Protein AF-A0A6N2DSC4-F1 (afdb_monomer_lite)

Secondary structure (DSSP, 8-state):
-----SHHHHHHHHHHHHHHHHHHHHHHHHHHHHHHHHHHHHHHHHHHHHHHHHHHHHHHHHHHHHHHHHHHTT--SSHHHHHHHHHHHHHHHHHHHHHHHHHHHHHHHHHHHHHHHHHHHHHHHHHHHHHHHHHHHHHHHTT------

pLDDT: mean 80.23, std 15.98, range [37.88, 95.62]

Foldseek 3Di:
DDDDDDPVVVVVVVVVVVLVVLVVVLVVVLVVLQVVLVVVLVVLVVVLVVVLVVLVVVLVVVLVVLVVVCVVVVHDCDDPVVVVNVVSVVVSVVVNVVSVVVSVVVSVVSNVVSVVVSVVSVVVSVVVVVVVVVVVVVVVVVPPPPPDD

Structure (mmCIF, N/CA/C/O backbone):
data_AF-A0A6N2DSC4-F1
#
_entry.id   AF-A0A6N2DSC4-F1
#
loop_
_atom_site.group_PDB
_atom_site.id
_atom_site.type_symbol
_atom_site.label_atom_id
_atom_site.label_alt_id
_atom_site.label_comp_id
_atom_site.label_asym_id
_atom_site.label_entity_id
_atom_site.label_seq_id
_atom_site.pdbx_PDB_ins_code
_atom_site.Cartn_x
_atom_site.Cartn_y
_atom_site.Cartn_z
_atom_site.occupancy
_atom_site.B_iso_or_equiv
_atom_site.auth_seq_id
_atom_site.auth_comp_id
_atom_site.auth_asym_id
_atom_site.auth_atom_id
_atom_site.pdbx_PDB_model_num
ATOM 1 N N . MET A 1 1 ? 38.618 -7.222 -62.827 1.00 42.44 1 MET A N 1
ATOM 2 C CA . MET A 1 1 ? 38.477 -8.016 -61.586 1.00 42.44 1 MET A CA 1
ATOM 3 C C . MET A 1 1 ? 39.231 -7.293 -60.473 1.00 42.44 1 MET A C 1
ATOM 5 O O . MET A 1 1 ? 40.425 -7.499 -60.330 1.00 42.44 1 MET A O 1
ATOM 9 N N . GLY A 1 2 ? 38.580 -6.368 -59.763 1.00 37.88 2 GLY A N 1
ATOM 10 C CA . GLY A 1 2 ? 39.187 -5.572 -58.688 1.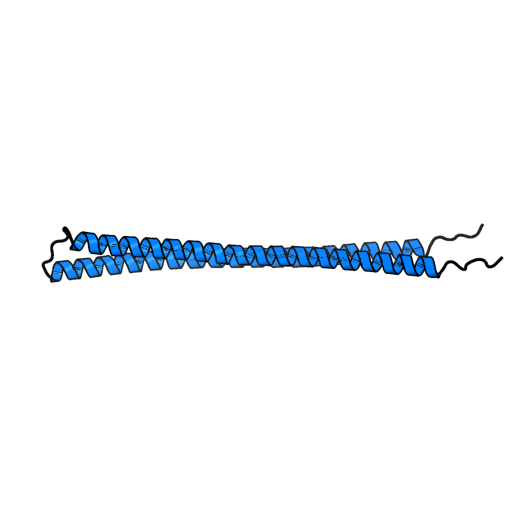00 37.88 2 GLY A CA 1
ATOM 11 C C . GLY A 1 2 ? 38.219 -5.505 -57.512 1.00 37.88 2 GLY A C 1
ATOM 12 O O . GLY A 1 2 ? 37.042 -5.216 -57.712 1.00 37.88 2 GLY A O 1
ATOM 13 N N . GLY A 1 3 ? 38.695 -5.885 -56.326 1.00 44.81 3 GLY A N 1
ATOM 14 C CA . GLY A 1 3 ? 37.885 -6.225 -55.160 1.00 44.81 3 GLY A CA 1
ATOM 15 C C . GLY A 1 3 ? 37.083 -5.052 -54.600 1.00 44.81 3 GLY A C 1
ATOM 16 O O . GLY A 1 3 ? 37.637 -4.036 -54.195 1.00 44.81 3 GLY A O 1
ATOM 17 N N . PHE A 1 4 ? 35.768 -5.237 -54.523 1.00 47.00 4 PHE A N 1
ATOM 18 C CA . PHE A 1 4 ? 34.803 -4.243 -54.054 1.00 47.00 4 PHE A CA 1
ATOM 19 C C . PHE A 1 4 ? 34.200 -4.602 -52.692 1.00 47.00 4 PHE A C 1
ATOM 21 O O . PHE A 1 4 ? 33.026 -4.359 -52.461 1.00 47.00 4 PHE A O 1
ATOM 28 N N . LEU A 1 5 ? 34.953 -5.198 -51.763 1.00 51.12 5 LEU A N 1
ATOM 29 C CA . LEU A 1 5 ? 34.417 -5.504 -50.429 1.00 51.12 5 LEU A CA 1
ATOM 30 C C . LEU A 1 5 ? 35.487 -5.360 -49.333 1.00 51.12 5 LEU A C 1
ATOM 32 O O . LEU A 1 5 ? 36.127 -6.341 -48.968 1.00 51.12 5 LEU A O 1
ATOM 36 N N . PRO A 1 6 ? 35.677 -4.145 -48.776 1.00 49.94 6 PRO A N 1
ATOM 37 C CA . PRO A 1 6 ? 35.948 -4.091 -47.332 1.00 49.94 6 PRO A CA 1
ATOM 38 C C . PRO A 1 6 ? 35.150 -3.026 -46.560 1.00 49.94 6 PRO A C 1
ATOM 40 O O . PRO A 1 6 ? 34.887 -3.199 -45.372 1.00 49.94 6 PRO A O 1
ATOM 43 N N . VAL A 1 7 ? 34.705 -1.935 -47.192 1.00 48.69 7 VAL A N 1
ATOM 44 C CA . VAL A 1 7 ? 34.204 -0.764 -46.440 1.00 48.69 7 VAL A CA 1
ATOM 45 C C . VAL A 1 7 ? 32.766 -0.953 -45.931 1.00 48.69 7 VAL A C 1
ATOM 47 O O . VAL A 1 7 ? 32.446 -0.537 -44.818 1.00 48.69 7 VAL A O 1
ATOM 50 N N . ALA A 1 8 ? 31.904 -1.641 -46.688 1.00 48.69 8 ALA A N 1
ATOM 51 C CA . ALA A 1 8 ? 30.529 -1.921 -46.258 1.00 48.69 8 ALA A CA 1
ATOM 52 C C . ALA A 1 8 ? 30.465 -2.946 -45.105 1.00 48.69 8 ALA A C 1
ATOM 54 O O . ALA A 1 8 ? 29.673 -2.785 -44.175 1.00 48.69 8 ALA A O 1
ATOM 55 N N . ALA A 1 9 ? 31.336 -3.962 -45.124 1.00 48.72 9 ALA A N 1
ATOM 56 C CA . ALA A 1 9 ? 31.409 -4.986 -44.078 1.00 48.72 9 ALA A CA 1
ATOM 57 C C . ALA A 1 9 ? 31.982 -4.432 -42.759 1.00 48.72 9 ALA A C 1
ATOM 59 O O . ALA A 1 9 ? 31.470 -4.749 -41.684 1.00 48.72 9 ALA A O 1
ATOM 60 N N . LEU A 1 10 ? 32.983 -3.544 -42.834 1.00 50.03 10 LEU A N 1
ATOM 61 C CA . LEU A 1 10 ? 33.548 -2.864 -41.662 1.00 50.03 10 LEU A CA 1
ATOM 62 C C . LEU A 1 10 ? 32.527 -1.941 -40.971 1.00 50.03 10 LEU A C 1
ATOM 64 O O . LEU A 1 10 ? 32.420 -1.956 -39.744 1.00 50.03 10 LEU A O 1
ATOM 68 N N . GLY A 1 11 ? 31.716 -1.204 -41.740 1.00 51.44 11 GLY A N 1
ATOM 69 C CA . GLY A 1 11 ? 30.652 -0.352 -41.191 1.00 51.44 11 GLY A CA 1
ATOM 70 C C . GLY A 1 11 ? 29.517 -1.137 -40.519 1.00 51.44 11 GLY A C 1
ATOM 71 O O . GLY A 1 11 ? 29.040 -0.752 -39.449 1.00 51.44 11 GLY A O 1
ATOM 72 N N . ALA A 1 12 ? 29.114 -2.276 -41.095 1.00 53.69 12 ALA A N 1
ATOM 73 C CA . ALA A 1 12 ? 28.096 -3.151 -40.508 1.00 53.69 12 ALA A CA 1
ATOM 74 C C . ALA A 1 12 ? 28.575 -3.828 -39.207 1.00 53.69 12 ALA A C 1
ATOM 76 O O . ALA A 1 12 ? 27.807 -3.944 -38.249 1.00 53.69 12 ALA A O 1
ATOM 77 N N . ALA A 1 13 ? 29.852 -4.221 -39.136 1.00 57.81 13 ALA A N 1
ATOM 78 C CA . ALA A 1 13 ? 30.446 -4.814 -37.939 1.00 57.81 13 ALA A CA 1
ATOM 79 C C . ALA A 1 13 ? 30.551 -3.811 -36.772 1.00 57.81 13 ALA A C 1
ATOM 81 O O . ALA A 1 13 ? 30.179 -4.144 -35.643 1.00 57.81 13 ALA A O 1
ATOM 82 N N . GLN A 1 14 ? 30.979 -2.568 -37.034 1.00 58.25 14 GLN A N 1
ATOM 83 C CA . GLN A 1 14 ? 31.034 -1.511 -36.013 1.00 58.25 14 GLN A CA 1
ATOM 84 C C . GLN A 1 14 ? 29.646 -1.148 -35.468 1.00 58.25 14 GLN A C 1
ATOM 86 O O . GLN A 1 14 ? 29.482 -0.984 -34.257 1.00 58.25 14 GLN A O 1
ATOM 91 N N . LEU A 1 15 ? 28.622 -1.101 -36.325 1.00 61.03 15 LEU A N 1
ATOM 92 C CA . LEU A 1 15 ? 27.242 -0.903 -35.877 1.00 61.03 15 LEU A CA 1
ATOM 93 C C . LEU A 1 15 ? 26.724 -2.087 -35.058 1.00 61.03 15 LEU A C 1
ATOM 95 O O . LEU A 1 15 ? 26.117 -1.879 -34.010 1.00 61.03 15 LEU A O 1
ATOM 99 N N . GLY A 1 16 ? 26.996 -3.328 -35.470 1.00 60.16 16 GLY A N 1
ATOM 100 C CA . GLY A 1 16 ? 26.598 -4.520 -34.715 1.00 60.16 16 GLY A CA 1
ATOM 101 C C . GLY A 1 16 ? 27.164 -4.553 -33.288 1.00 60.16 16 GLY A C 1
ATOM 102 O O . GLY A 1 16 ? 26.458 -4.936 -32.348 1.00 60.16 16 GLY A O 1
ATOM 103 N N . LEU A 1 17 ? 28.409 -4.099 -33.107 1.00 68.38 17 LEU A N 1
ATOM 104 C CA . LEU A 1 17 ? 29.052 -3.985 -31.794 1.00 68.38 17 LEU A CA 1
ATOM 105 C C . LEU A 1 17 ? 28.443 -2.861 -30.941 1.00 68.38 17 LEU A C 1
ATOM 107 O O . LEU A 1 17 ? 28.036 -3.123 -29.807 1.00 68.38 17 LEU A O 1
ATOM 111 N N . GLN A 1 18 ? 28.260 -1.659 -31.498 1.00 68.12 18 GLN A N 1
ATOM 112 C CA . GLN A 1 18 ? 27.635 -0.535 -30.781 1.00 68.12 18 GLN A CA 1
ATOM 113 C C . GLN A 1 18 ? 26.190 -0.834 -30.360 1.00 68.12 18 GLN A C 1
ATOM 115 O O . GLN A 1 18 ? 25.737 -0.438 -29.284 1.00 68.12 18 GLN A O 1
ATOM 120 N N . VAL A 1 19 ? 25.449 -1.573 -31.184 1.00 69.81 19 VAL A N 1
ATOM 121 C CA . VAL A 1 19 ? 24.078 -1.998 -30.879 1.00 69.81 19 VAL A CA 1
ATOM 122 C C . VAL A 1 19 ? 24.052 -3.011 -29.742 1.00 69.81 19 VAL A C 1
ATOM 124 O O . VAL A 1 19 ? 23.188 -2.931 -28.864 1.00 69.81 19 VAL A O 1
ATOM 127 N N . ARG A 1 20 ? 25.000 -3.955 -29.719 1.00 71.19 20 ARG A N 1
ATOM 128 C CA . ARG A 1 20 ? 25.130 -4.921 -28.622 1.00 71.19 20 ARG A CA 1
ATOM 129 C C . ARG A 1 20 ? 25.473 -4.234 -27.302 1.00 71.19 20 ARG A C 1
ATOM 131 O O . ARG A 1 20 ? 24.853 -4.568 -26.291 1.00 71.19 20 ARG A O 1
ATOM 138 N N . GLU A 1 21 ? 26.383 -3.264 -27.304 1.00 75.50 21 GLU A N 1
ATOM 139 C CA . GLU A 1 21 ? 26.715 -2.472 -26.112 1.00 75.50 21 GLU A CA 1
ATOM 140 C C . GLU A 1 21 ? 25.532 -1.637 -25.624 1.00 75.50 21 GLU A C 1
ATOM 142 O O . GLU A 1 21 ? 25.152 -1.745 -24.457 1.00 75.50 21 GLU A O 1
ATOM 147 N N . ARG A 1 22 ? 24.862 -0.892 -26.513 1.00 71.50 22 ARG A N 1
ATOM 148 C CA . ARG A 1 22 ? 23.667 -0.110 -26.149 1.00 71.50 22 ARG A CA 1
ATOM 149 C C . ARG A 1 22 ? 22.549 -0.985 -25.593 1.00 71.50 22 ARG A C 1
ATOM 151 O O . ARG A 1 22 ? 21.927 -0.626 -24.597 1.00 71.50 22 ARG A O 1
ATOM 158 N N . LYS A 1 23 ? 22.322 -2.166 -26.177 1.00 73.44 23 LYS A N 1
ATOM 159 C CA . LYS A 1 23 ? 21.325 -3.125 -25.681 1.00 73.44 23 LYS A CA 1
ATOM 160 C C . LYS A 1 23 ? 21.699 -3.682 -24.304 1.00 73.44 23 LYS A C 1
ATOM 162 O O . LYS A 1 23 ? 20.812 -3.877 -23.475 1.00 73.44 23 LYS A O 1
ATOM 167 N N . ARG A 1 24 ? 22.988 -3.927 -24.037 1.00 77.69 24 ARG A N 1
ATOM 168 C CA . ARG A 1 24 ? 23.472 -4.342 -22.708 1.00 77.69 24 ARG A CA 1
ATOM 169 C C . ARG A 1 24 ? 23.288 -3.236 -21.672 1.00 77.69 24 ARG A C 1
ATOM 171 O O . ARG A 1 24 ? 22.748 -3.522 -20.609 1.00 77.69 24 ARG A O 1
ATOM 178 N N . LEU A 1 25 ? 23.643 -1.995 -22.002 1.00 76.19 25 LEU A N 1
ATOM 179 C CA . LEU A 1 25 ? 23.459 -0.836 -21.124 1.00 76.19 25 LEU A CA 1
ATOM 180 C C . LEU A 1 25 ? 21.976 -0.580 -20.818 1.00 76.19 25 LEU A C 1
ATOM 182 O O . LEU A 1 25 ? 21.615 -0.431 -19.654 1.00 76.19 25 LEU A O 1
ATOM 186 N N . ALA A 1 26 ? 21.102 -0.626 -21.829 1.00 74.94 26 ALA A N 1
ATOM 187 C CA . ALA A 1 26 ? 19.655 -0.473 -21.651 1.00 74.94 26 ALA A CA 1
ATOM 188 C C . ALA A 1 26 ? 19.031 -1.612 -20.821 1.00 74.94 26 ALA A C 1
ATOM 190 O O . ALA A 1 26 ? 18.108 -1.391 -20.038 1.00 74.94 26 ALA A O 1
ATOM 191 N N . LYS A 1 27 ? 19.538 -2.844 -20.965 1.00 78.44 27 LYS A N 1
ATOM 192 C CA . LYS A 1 27 ? 19.097 -3.985 -20.151 1.00 78.44 27 LYS A CA 1
ATOM 193 C C . LYS A 1 27 ? 19.572 -3.859 -18.701 1.00 78.44 27 LYS A C 1
ATOM 195 O O . LYS A 1 27 ? 18.795 -4.149 -17.797 1.00 78.44 27 LYS A O 1
ATOM 200 N N . ALA A 1 28 ? 20.813 -3.426 -18.480 1.00 80.56 28 ALA A N 1
ATOM 201 C CA . ALA A 1 28 ? 21.370 -3.219 -17.146 1.00 80.56 28 ALA A CA 1
ATOM 202 C C . ALA A 1 28 ? 20.654 -2.080 -16.401 1.00 80.56 28 ALA A C 1
ATOM 204 O O . ALA A 1 28 ? 20.276 -2.252 -15.244 1.00 80.56 28 ALA A O 1
ATOM 205 N N . SER A 1 29 ? 20.385 -0.956 -17.076 1.00 78.62 29 SER A N 1
ATOM 206 C CA . SER A 1 29 ? 19.628 0.154 -16.488 1.00 78.62 29 SER A CA 1
ATOM 207 C C . SER A 1 29 ? 18.178 -0.234 -16.189 1.00 78.62 29 SER A C 1
ATOM 209 O O . SER A 1 29 ? 17.672 0.090 -15.117 1.00 78.62 29 SER A O 1
ATOM 211 N N . GLY A 1 30 ? 17.527 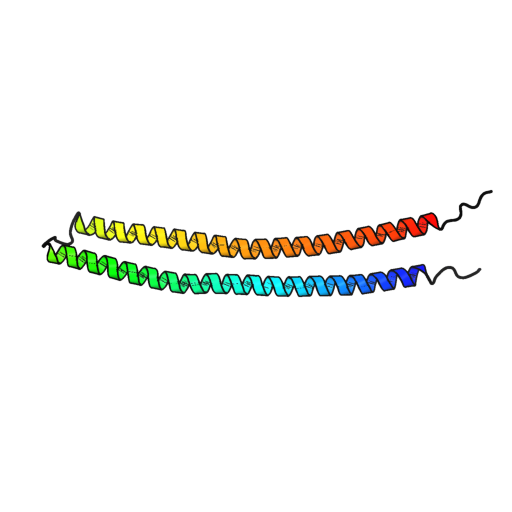-0.994 -17.078 1.00 80.38 30 GLY A N 1
ATOM 212 C CA . GLY A 1 30 ? 16.192 -1.548 -16.838 1.00 80.38 30 GLY A CA 1
ATOM 213 C C . GLY A 1 30 ? 16.151 -2.478 -15.623 1.00 80.38 30 GLY A C 1
ATOM 214 O O . GLY A 1 30 ? 15.313 -2.300 -14.748 1.00 80.38 30 GLY A O 1
ATOM 215 N N . ALA A 1 31 ? 17.106 -3.407 -15.516 1.00 83.81 31 ALA A N 1
ATOM 216 C CA . ALA A 1 31 ? 17.188 -4.329 -14.384 1.00 83.81 31 ALA A CA 1
ATOM 217 C C . ALA A 1 31 ? 17.418 -3.607 -13.043 1.00 83.81 31 ALA A C 1
ATOM 219 O O . ALA A 1 31 ? 16.807 -3.971 -12.040 1.00 83.81 31 ALA A O 1
ATOM 220 N N . ALA A 1 32 ? 18.254 -2.562 -13.023 1.00 86.38 32 ALA A N 1
ATOM 221 C CA . ALA A 1 32 ? 18.464 -1.745 -11.829 1.00 86.38 32 ALA A CA 1
ATOM 222 C C . ALA A 1 32 ? 17.182 -1.007 -11.402 1.00 86.38 32 ALA A C 1
ATOM 224 O O . ALA A 1 32 ? 16.846 -0.988 -10.219 1.00 86.38 32 ALA A O 1
ATOM 225 N N . ARG A 1 33 ? 16.427 -0.449 -12.359 1.00 84.56 33 ARG A N 1
ATOM 226 C CA . ARG A 1 33 ? 15.136 0.209 -12.093 1.00 84.56 33 ARG A CA 1
ATOM 227 C C . ARG A 1 33 ? 14.073 -0.770 -11.602 1.00 84.56 33 ARG A C 1
ATOM 229 O O . ARG A 1 33 ? 13.343 -0.452 -10.672 1.00 84.56 33 ARG A O 1
ATOM 236 N N . ASP A 1 34 ? 14.028 -1.974 -12.161 1.00 86.50 34 ASP A N 1
ATOM 237 C CA . ASP A 1 34 ? 13.119 -3.024 -11.696 1.00 86.50 34 ASP A CA 1
ATOM 238 C C . ASP A 1 34 ? 13.436 -3.466 -10.265 1.00 86.50 34 ASP A C 1
ATOM 240 O O . ASP A 1 34 ? 12.529 -3.720 -9.472 1.00 86.50 34 ASP A O 1
ATOM 244 N N . ALA A 1 35 ? 14.723 -3.561 -9.924 1.00 88.50 35 ALA A N 1
ATOM 245 C CA . ALA A 1 35 ? 15.156 -3.868 -8.567 1.00 88.50 35 ALA A CA 1
ATOM 246 C C . ALA A 1 35 ? 14.750 -2.752 -7.589 1.00 88.50 35 ALA A C 1
ATOM 248 O O . ALA A 1 35 ? 14.235 -3.054 -6.513 1.00 88.50 35 ALA A O 1
ATOM 249 N N . GLN A 1 36 ? 14.900 -1.483 -7.986 1.00 91.94 36 GLN A N 1
ATOM 250 C CA . GLN A 1 36 ? 14.430 -0.329 -7.209 1.00 91.94 36 GLN A CA 1
ATOM 251 C C . GLN A 1 36 ? 12.913 -0.364 -6.998 1.00 91.94 36 GLN A C 1
ATOM 253 O O . GLN A 1 36 ? 12.464 -0.276 -5.860 1.00 91.94 36 GLN A O 1
ATOM 258 N N . ALA A 1 37 ? 12.132 -0.586 -8.058 1.00 90.62 37 ALA A N 1
ATOM 259 C CA . ALA A 1 37 ? 10.676 -0.681 -7.974 1.00 90.62 37 ALA A CA 1
ATOM 260 C C . ALA A 1 37 ? 10.228 -1.807 -7.028 1.00 90.62 37 ALA A C 1
ATOM 262 O O . ALA A 1 37 ? 9.338 -1.629 -6.201 1.00 90.62 37 ALA A O 1
ATOM 263 N N . ARG A 1 38 ? 10.882 -2.974 -7.089 1.00 92.12 38 ARG A N 1
ATOM 264 C CA . ARG A 1 38 ? 10.606 -4.088 -6.166 1.00 92.12 38 ARG A CA 1
ATOM 265 C C . ARG A 1 38 ? 10.949 -3.744 -4.722 1.00 92.12 38 ARG A C 1
ATOM 267 O O . ARG A 1 38 ? 10.195 -4.114 -3.827 1.00 92.12 38 ARG A O 1
ATOM 274 N N . HIS A 1 39 ? 12.070 -3.063 -4.502 1.00 94.62 39 HIS A N 1
ATOM 275 C CA . HIS A 1 39 ? 12.470 -2.607 -3.176 1.00 94.62 39 HIS A CA 1
ATOM 276 C C . HIS A 1 39 ? 11.461 -1.600 -2.612 1.00 94.62 39 HIS A C 1
ATOM 278 O O . HIS A 1 39 ? 11.017 -1.737 -1.478 1.00 94.62 39 HIS A O 1
ATOM 284 N N . GLU A 1 40 ? 11.025 -0.638 -3.420 1.00 93.44 40 GLU A N 1
ATOM 285 C CA . GLU A 1 40 ? 10.004 0.337 -3.038 1.00 93.44 40 GLU A CA 1
ATOM 286 C C . GLU A 1 40 ? 8.666 -0.337 -2.703 1.00 93.44 40 GLU A C 1
ATOM 288 O O . GLU A 1 40 ? 8.083 -0.071 -1.654 1.00 93.44 40 GLU A O 1
ATOM 293 N N . VAL A 1 41 ? 8.219 -1.299 -3.515 1.00 94.88 41 VAL A N 1
ATOM 294 C CA . VAL A 1 41 ? 7.027 -2.108 -3.211 1.00 94.88 41 VAL A CA 1
ATOM 295 C C . VAL A 1 41 ? 7.193 -2.899 -1.911 1.00 94.88 41 VAL A C 1
ATOM 297 O O . VAL A 1 41 ? 6.237 -3.023 -1.143 1.00 94.88 41 VAL A O 1
ATOM 300 N N . ALA A 1 42 ? 8.383 -3.440 -1.640 1.00 93.69 42 ALA A N 1
ATOM 301 C CA . ALA A 1 42 ? 8.658 -4.142 -0.390 1.00 93.69 42 ALA A CA 1
ATOM 302 C C . ALA A 1 42 ? 8.547 -3.198 0.818 1.00 93.69 42 ALA A C 1
ATOM 304 O O . ALA A 1 42 ? 7.866 -3.547 1.783 1.00 93.69 42 ALA A O 1
ATOM 305 N N . LEU A 1 43 ? 9.105 -1.988 0.724 1.00 94.56 43 LEU A N 1
ATOM 306 C CA . LEU A 1 43 ? 8.980 -0.951 1.753 1.00 94.56 43 LEU A CA 1
ATOM 307 C C . LEU A 1 43 ? 7.522 -0.531 1.975 1.00 94.56 43 LEU A C 1
ATOM 309 O O . LEU A 1 43 ? 7.074 -0.437 3.117 1.00 94.56 43 LEU A O 1
ATOM 313 N N . ILE A 1 44 ? 6.746 -0.327 0.905 1.00 91.50 44 ILE A N 1
ATOM 314 C CA . ILE A 1 44 ? 5.309 -0.023 1.010 1.00 91.50 44 ILE A CA 1
ATOM 315 C C . ILE A 1 44 ? 4.591 -1.141 1.777 1.00 91.50 44 ILE A C 1
ATOM 317 O O . ILE A 1 44 ? 3.826 -0.882 2.701 1.00 91.50 44 ILE A O 1
ATOM 321 N N . ARG A 1 45 ? 4.867 -2.408 1.452 1.00 92.06 45 ARG A N 1
ATOM 322 C CA . ARG A 1 45 ? 4.243 -3.547 2.144 1.00 92.06 45 ARG A CA 1
ATOM 323 C C . ARG A 1 45 ? 4.663 -3.648 3.605 1.00 92.06 45 ARG A C 1
ATOM 325 O O . ARG A 1 45 ? 3.847 -4.010 4.448 1.00 92.06 45 ARG A O 1
ATOM 332 N N . GLU A 1 46 ? 5.924 -3.376 3.912 1.00 93.75 46 GLU A N 1
ATOM 333 C CA . GLU A 1 46 ? 6.433 -3.423 5.279 1.00 93.75 46 GLU A CA 1
ATOM 334 C C . GLU A 1 46 ? 5.839 -2.309 6.143 1.00 93.75 46 GLU A C 1
ATOM 336 O O . GLU A 1 46 ? 5.296 -2.583 7.214 1.00 93.75 46 GLU A O 1
ATOM 341 N N . THR A 1 47 ? 5.851 -1.074 5.642 1.00 92.81 47 THR A N 1
ATOM 342 C CA . THR A 1 47 ? 5.247 0.077 6.327 1.00 92.81 47 THR A CA 1
ATOM 343 C C . THR A 1 47 ? 3.755 -0.125 6.581 1.00 92.81 47 THR A C 1
ATOM 345 O O . THR A 1 47 ? 3.275 0.178 7.674 1.00 92.81 47 THR A O 1
ATOM 348 N N . GLU A 1 48 ? 3.018 -0.718 5.639 1.00 92.06 48 GLU A N 1
ATOM 349 C CA . GLU A 1 48 ? 1.600 -1.018 5.851 1.00 92.06 48 GLU A CA 1
ATOM 350 C C . GLU A 1 48 ? 1.356 -2.112 6.891 1.00 92.06 48 GLU A C 1
ATOM 352 O O . GLU A 1 48 ? 0.399 -2.011 7.654 1.00 92.06 48 GLU A O 1
ATOM 357 N N . ARG A 1 49 ? 2.236 -3.114 7.022 1.00 91.31 49 ARG A N 1
ATOM 358 C CA . ARG A 1 49 ? 2.123 -4.104 8.112 1.00 91.31 49 ARG A CA 1
ATOM 359 C C . ARG A 1 49 ? 2.281 -3.460 9.485 1.00 91.31 49 ARG A C 1
ATOM 361 O O . ARG A 1 49 ? 1.579 -3.846 10.419 1.00 91.31 49 ARG A O 1
ATOM 368 N N . VAL A 1 50 ? 3.205 -2.509 9.622 1.00 93.81 50 VAL A N 1
ATOM 369 C CA . VAL A 1 50 ? 3.399 -1.770 10.879 1.00 93.81 50 VAL A CA 1
ATOM 370 C C . VAL A 1 50 ? 2.161 -0.929 11.183 1.00 93.81 50 VAL A C 1
ATOM 372 O O . VAL A 1 50 ? 1.590 -1.051 12.265 1.00 93.81 50 VAL A O 1
ATOM 375 N N . ARG A 1 51 ? 1.676 -0.167 10.197 1.00 91.12 51 ARG A N 1
ATOM 376 C CA . ARG A 1 51 ? 0.456 0.642 10.330 1.00 91.12 51 ARG A CA 1
ATOM 377 C C . ARG A 1 51 ? -0.778 -0.194 10.657 1.00 91.12 51 ARG A C 1
ATOM 379 O O . ARG A 1 51 ? -1.581 0.227 11.481 1.00 91.12 51 ARG A O 1
ATOM 386 N N . ASP A 1 52 ? -0.920 -1.384 10.076 1.00 90.81 52 ASP A N 1
ATOM 387 C CA . ASP A 1 52 ? -2.013 -2.310 10.394 1.00 90.81 52 ASP A CA 1
ATOM 388 C C . ASP A 1 52 ? -1.997 -2.726 11.868 1.00 90.81 52 ASP A C 1
ATOM 390 O O . ASP A 1 52 ? -3.043 -2.721 12.520 1.00 90.81 52 ASP A O 1
ATOM 394 N N . ARG A 1 53 ? -0.818 -3.033 12.422 1.00 92.44 53 ARG A N 1
ATOM 395 C CA . ARG A 1 53 ? -0.681 -3.358 13.852 1.00 92.44 53 ARG A CA 1
ATOM 396 C C . ARG A 1 53 ? -1.040 -2.164 14.730 1.00 92.44 53 ARG A C 1
ATOM 398 O O . ARG A 1 53 ? -1.783 -2.320 15.696 1.00 92.44 53 ARG A O 1
ATOM 405 N N . GLU A 1 54 ? -0.558 -0.974 14.384 1.00 93.69 54 GLU A N 1
ATOM 406 C CA . GLU A 1 54 ? -0.890 0.250 15.117 1.00 93.69 54 GLU A CA 1
ATOM 407 C C . GLU A 1 54 ? -2.391 0.557 15.073 1.00 93.69 54 GLU A C 1
ATOM 409 O O . GLU A 1 54 ? -2.981 0.879 16.104 1.00 93.69 54 GLU A O 1
ATOM 414 N N . ARG A 1 55 ? -3.037 0.410 13.907 1.00 90.12 55 ARG A N 1
ATOM 415 C CA . ARG A 1 55 ? -4.491 0.570 13.744 1.00 90.12 55 ARG A CA 1
ATOM 416 C C . ARG A 1 55 ? -5.258 -0.388 14.653 1.00 90.12 55 ARG A C 1
ATOM 418 O O . ARG A 1 55 ? -6.153 0.043 15.378 1.00 90.12 55 ARG A O 1
ATOM 425 N N . GLN A 1 56 ? -4.872 -1.665 14.681 1.00 92.06 56 GLN A N 1
ATOM 426 C CA . GLN A 1 56 ? -5.494 -2.665 15.556 1.00 92.06 56 GLN A CA 1
ATOM 427 C C . GLN A 1 56 ? -5.349 -2.310 17.039 1.00 92.06 56 GLN A C 1
ATOM 429 O O . GLN A 1 56 ? -6.318 -2.403 17.793 1.00 92.06 56 GLN A O 1
ATOM 434 N N . GLN A 1 57 ? -4.164 -1.863 17.462 1.00 95.12 57 GLN A N 1
ATOM 435 C CA . GLN A 1 57 ? -3.931 -1.440 18.843 1.00 95.12 57 GLN A CA 1
ATOM 436 C C . GLN A 1 57 ? -4.768 -0.211 19.211 1.00 95.12 57 GLN A C 1
ATOM 438 O O . GLN A 1 57 ? -5.391 -0.190 20.274 1.00 95.12 57 GLN A O 1
ATOM 443 N N . ARG A 1 58 ? -4.840 0.794 18.330 1.00 93.12 58 ARG A N 1
ATOM 444 C CA . ARG A 1 58 ? -5.675 1.989 18.537 1.00 93.12 58 ARG A CA 1
ATOM 445 C C . ARG A 1 58 ? -7.156 1.628 18.635 1.00 93.12 58 ARG A C 1
ATOM 447 O O . ARG A 1 58 ? -7.829 2.124 19.535 1.00 93.12 58 ARG A O 1
ATOM 454 N N . LEU A 1 59 ? -7.643 0.722 17.785 1.00 94.19 59 LEU A N 1
ATOM 455 C CA . LEU A 1 59 ? -9.017 0.221 17.852 1.00 94.19 59 LEU A CA 1
ATOM 456 C C . LEU A 1 59 ? -9.292 -0.490 19.182 1.00 94.19 59 LEU A C 1
ATOM 458 O O .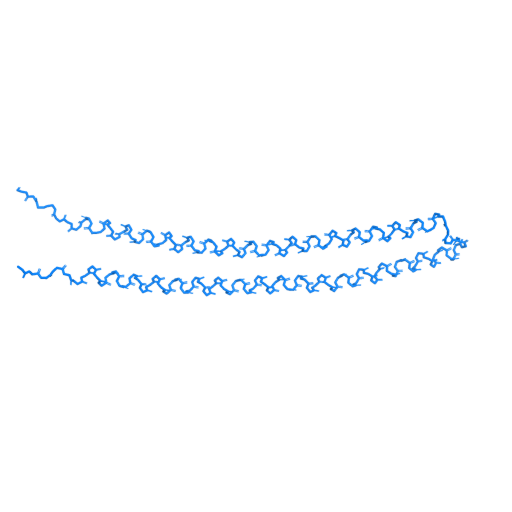 LEU A 1 59 ? -10.296 -0.212 19.835 1.00 94.19 59 LEU A O 1
ATOM 462 N N . ALA A 1 60 ? -8.392 -1.374 19.618 1.00 93.88 60 ALA A N 1
ATOM 463 C CA . ALA A 1 60 ? -8.533 -2.070 20.893 1.00 93.88 60 ALA A CA 1
ATOM 464 C C . ALA A 1 60 ? -8.611 -1.082 22.069 1.00 93.88 60 ALA A C 1
ATOM 466 O O . ALA A 1 60 ? -9.481 -1.212 22.933 1.00 93.88 60 ALA A O 1
ATOM 467 N N . GLN A 1 61 ? -7.760 -0.052 22.068 1.00 95.56 61 GLN A N 1
ATOM 468 C CA . GLN A 1 61 ? -7.788 1.008 23.076 1.00 95.56 61 GLN A CA 1
ATOM 469 C C . GLN A 1 61 ? -9.078 1.835 23.016 1.00 95.56 61 GLN A C 1
ATOM 471 O O . GLN A 1 61 ? -9.654 2.130 24.061 1.00 95.56 61 GLN A O 1
ATOM 476 N N . ALA A 1 62 ? -9.557 2.195 21.824 1.00 93.25 62 ALA A N 1
ATOM 477 C CA . ALA A 1 62 ? -10.803 2.939 21.652 1.00 93.25 62 ALA A CA 1
ATOM 478 C C . ALA A 1 62 ? -12.008 2.150 22.186 1.00 93.25 62 ALA A C 1
ATOM 480 O O . ALA A 1 62 ? -12.785 2.677 22.983 1.00 93.25 62 ALA A O 1
ATOM 481 N N . LEU A 1 63 ? -12.111 0.863 21.842 1.00 94.12 63 LEU A N 1
ATOM 482 C CA . LEU A 1 63 ? -13.166 -0.017 22.347 1.00 94.12 63 LEU A CA 1
ATOM 483 C C . LEU A 1 63 ? -13.082 -0.191 23.868 1.00 94.12 63 LEU A C 1
ATOM 485 O O . LEU A 1 63 ? -14.109 -0.146 24.544 1.00 94.12 63 LEU A O 1
ATOM 489 N N . ALA A 1 64 ? -11.878 -0.354 24.422 1.00 93.56 64 ALA A N 1
ATOM 490 C CA . ALA A 1 64 ? -11.681 -0.447 25.867 1.00 93.56 64 ALA A CA 1
ATOM 491 C C . ALA A 1 64 ? -12.116 0.841 26.586 1.00 93.56 64 ALA A C 1
ATOM 493 O O . ALA A 1 64 ? -12.852 0.777 27.570 1.00 93.56 64 ALA A O 1
ATOM 494 N N . ARG A 1 65 ? -11.741 2.014 26.058 1.00 94.56 65 ARG A N 1
ATOM 495 C CA . ARG A 1 65 ? -12.173 3.320 26.586 1.00 94.56 65 ARG A CA 1
ATOM 496 C C . ARG A 1 65 ? -13.687 3.482 26.520 1.00 94.56 65 ARG A C 1
ATOM 498 O O . ARG A 1 65 ? -14.286 3.958 27.478 1.00 94.56 65 ARG A O 1
ATOM 505 N N . GLN A 1 66 ? -14.315 3.074 25.421 1.00 92.81 66 GLN A N 1
ATOM 506 C CA . GLN A 1 66 ? -15.763 3.179 25.263 1.00 92.81 66 GLN A CA 1
ATOM 507 C C . GLN A 1 66 ? -16.508 2.256 26.233 1.00 92.81 66 GLN A C 1
ATOM 509 O O . GLN A 1 66 ? -17.465 2.683 26.872 1.00 92.81 66 GLN A O 1
ATOM 514 N N . ARG A 1 67 ? -16.019 1.025 26.424 1.00 92.38 67 ARG A N 1
ATOM 515 C CA . ARG A 1 67 ? -16.539 0.105 27.448 1.00 92.38 67 ARG A CA 1
ATOM 516 C C . ARG A 1 67 ? -16.391 0.672 28.858 1.00 92.38 67 ARG A C 1
ATOM 518 O O . ARG A 1 67 ? -17.346 0.608 29.622 1.00 92.38 67 ARG A O 1
ATOM 525 N N . ALA A 1 68 ? -15.242 1.264 29.186 1.00 92.62 68 ALA A N 1
ATOM 526 C CA . ALA A 1 68 ? -15.025 1.908 30.482 1.00 92.62 68 ALA A CA 1
ATOM 527 C C . ALA A 1 68 ? -15.984 3.089 30.707 1.00 92.62 68 ALA A C 1
ATOM 529 O O . ALA A 1 68 ? -16.519 3.243 31.800 1.00 92.62 68 ALA A O 1
ATOM 530 N N . ARG A 1 69 ? -16.258 3.886 29.665 1.00 92.19 69 ARG A N 1
ATOM 531 C CA . ARG A 1 69 ? -17.251 4.971 29.719 1.00 92.19 69 ARG A CA 1
ATOM 532 C C . ARG A 1 69 ? -18.667 4.451 29.942 1.00 92.19 69 ARG A C 1
ATOM 534 O O . ARG A 1 69 ? -19.372 5.009 30.773 1.00 92.19 69 ARG A O 1
ATOM 541 N N . PHE A 1 70 ? -19.073 3.386 29.247 1.00 93.75 70 PHE A N 1
ATOM 542 C CA . PHE A 1 70 ? -20.380 2.767 29.479 1.00 93.75 70 PHE A CA 1
ATOM 543 C C . PHE A 1 70 ? -20.505 2.229 30.905 1.00 93.75 70 PHE A C 1
ATOM 545 O O . PHE A 1 70 ? -21.490 2.530 31.572 1.00 93.75 70 PHE A O 1
ATOM 552 N N . ALA A 1 71 ? -19.475 1.543 31.408 1.00 90.62 71 ALA A N 1
ATOM 553 C CA . ALA A 1 71 ? -19.446 1.060 32.786 1.00 90.62 71 ALA A CA 1
ATOM 554 C C . ALA A 1 71 ? -19.540 2.207 33.810 1.00 90.62 71 ALA A C 1
ATOM 556 O O . ALA A 1 71 ? -20.333 2.128 34.742 1.00 90.62 71 ALA A O 1
ATOM 557 N N . ALA A 1 72 ? -18.788 3.295 33.613 1.00 92.25 72 ALA A N 1
ATOM 558 C CA . ALA A 1 72 ? -18.835 4.471 34.486 1.00 92.25 72 ALA A CA 1
ATOM 559 C C . ALA A 1 72 ? -20.195 5.193 34.451 1.00 92.25 72 ALA A C 1
ATOM 561 O O . ALA A 1 72 ? -20.604 5.777 35.448 1.00 92.25 72 ALA A O 1
ATOM 562 N N . ALA A 1 73 ? -20.901 5.134 33.320 1.00 91.50 73 ALA A N 1
ATOM 563 C CA . ALA A 1 73 ? -22.243 5.687 33.161 1.00 91.50 73 ALA A CA 1
ATOM 564 C C . ALA A 1 73 ? -23.361 4.743 33.649 1.00 91.50 73 ALA A C 1
ATOM 566 O O . ALA A 1 73 ? -24.534 5.078 33.511 1.00 91.50 73 ALA A O 1
ATOM 567 N N . GLY A 1 74 ? -23.026 3.557 34.176 1.00 89.75 74 GLY A N 1
ATOM 568 C CA . GLY A 1 74 ? -24.011 2.549 34.583 1.00 89.75 74 GLY A CA 1
ATOM 569 C C . GLY A 1 74 ? -24.776 1.918 33.414 1.00 89.75 74 GLY A C 1
ATOM 570 O O . GLY A 1 74 ? -25.811 1.289 33.619 1.00 89.75 74 GLY A O 1
ATOM 571 N N . VAL A 1 75 ? -24.286 2.084 32.183 1.00 89.19 75 VAL A N 1
ATOM 572 C CA . VAL A 1 75 ? -24.903 1.531 30.977 1.00 89.19 75 VAL A CA 1
ATOM 573 C C . VAL A 1 75 ? -24.476 0.075 30.834 1.00 89.19 75 VAL A C 1
ATOM 575 O O . VAL A 1 75 ? -23.287 -0.229 30.693 1.00 89.19 75 VAL A O 1
ATOM 578 N N . ALA A 1 76 ? -25.452 -0.831 30.847 1.00 84.94 76 ALA A N 1
ATOM 579 C CA . ALA A 1 76 ? -25.216 -2.235 30.552 1.00 84.94 76 ALA A CA 1
ATOM 580 C C . ALA A 1 76 ? -24.700 -2.405 29.110 1.00 84.94 76 ALA A C 1
ATOM 582 O O . ALA A 1 76 ? -25.045 -1.654 28.199 1.00 84.94 76 ALA A O 1
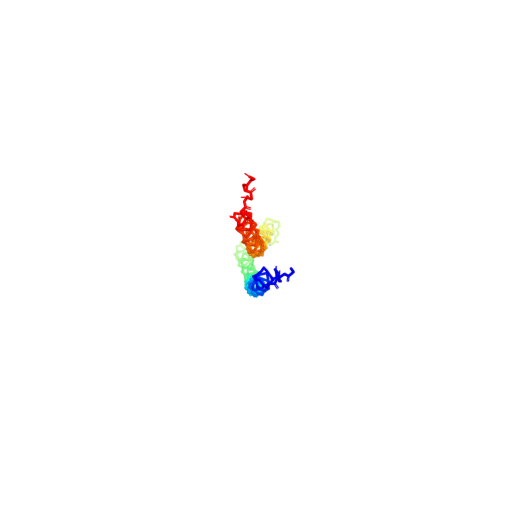ATOM 583 N N . LEU A 1 77 ? -23.832 -3.395 28.886 1.00 83.69 77 LEU A N 1
ATOM 584 C CA . LEU A 1 77 ? -23.268 -3.699 27.561 1.00 83.69 77 LEU A CA 1
ATOM 585 C C . LEU A 1 77 ? -24.246 -4.504 26.686 1.00 83.69 77 LEU A C 1
ATOM 587 O O . LEU A 1 77 ? -23.855 -5.450 25.997 1.00 83.69 77 LEU A O 1
ATOM 591 N N . ASP A 1 78 ? -25.520 -4.134 26.712 1.00 86.12 78 ASP A N 1
ATOM 592 C CA . ASP A 1 78 ? -26.602 -4.729 25.943 1.00 86.12 78 ASP A CA 1
ATOM 593 C C . ASP A 1 78 ? -27.205 -3.721 24.948 1.00 86.12 78 ASP A C 1
ATOM 595 O O . ASP A 1 78 ? -26.808 -2.554 24.876 1.00 86.12 78 ASP A O 1
ATOM 599 N N . GLY A 1 79 ? -28.074 -4.229 24.066 1.00 87.94 79 GLY A N 1
ATOM 600 C CA . GLY A 1 79 ? -28.787 -3.451 23.049 1.00 87.94 79 GLY A CA 1
ATOM 601 C C . GLY A 1 79 ? -27.927 -2.400 22.336 1.00 87.94 79 GLY A C 1
ATOM 602 O O . GLY A 1 79 ? -27.001 -2.725 21.582 1.00 87.94 79 GLY A O 1
ATOM 603 N N . SER A 1 80 ? -28.245 -1.131 22.599 1.00 88.75 80 SER A N 1
ATOM 604 C CA . SER A 1 80 ? -27.648 0.050 21.970 1.00 88.75 80 SER A CA 1
ATOM 605 C C . SER A 1 80 ? -26.154 0.228 22.264 1.00 88.75 80 SER A C 1
ATOM 607 O O . SER A 1 80 ? -25.399 0.640 21.388 1.00 88.75 80 SER A O 1
ATOM 609 N N . ALA A 1 81 ? -25.675 -0.110 23.464 1.00 88.50 81 ALA A N 1
ATOM 610 C CA . ALA A 1 81 ? -24.249 0.019 23.780 1.00 88.50 81 ALA A CA 1
ATOM 611 C C . ALA A 1 81 ? -23.414 -0.979 22.961 1.00 88.50 81 ALA A C 1
ATOM 613 O O . ALA A 1 81 ? -22.341 -0.653 22.442 1.00 88.50 81 ALA A O 1
ATOM 614 N N . ARG A 1 82 ? -23.943 -2.195 22.782 1.00 90.69 82 ARG A N 1
ATOM 615 C CA . ARG A 1 82 ? -23.321 -3.228 21.951 1.00 90.69 82 ARG A CA 1
ATOM 616 C C . ARG A 1 82 ? -23.346 -2.864 20.467 1.00 90.69 82 ARG A C 1
ATOM 618 O O . ARG A 1 82 ? -22.343 -3.108 19.795 1.00 90.69 82 ARG A O 1
ATOM 625 N N . SER A 1 83 ? -24.433 -2.277 19.959 1.00 91.62 83 SER A N 1
ATOM 626 C CA . SER A 1 83 ? -24.508 -1.850 18.554 1.00 91.62 83 SER A CA 1
ATOM 627 C C . SER A 1 83 ? -23.513 -0.732 18.242 1.00 91.62 83 SER A C 1
ATOM 629 O O . SER A 1 83 ? -22.843 -0.799 17.216 1.00 91.62 83 SER A O 1
ATOM 631 N N . VAL A 1 84 ? -23.320 0.225 19.154 1.00 91.38 84 VAL A N 1
ATOM 632 C CA . VAL A 1 84 ? -22.321 1.295 19.000 1.00 91.38 84 VAL A CA 1
ATOM 633 C C . VAL A 1 84 ? -20.899 0.730 18.947 1.00 91.38 84 VAL A C 1
ATOM 635 O O . VAL A 1 84 ? -20.127 1.082 18.058 1.00 91.38 84 VAL A O 1
ATOM 638 N N . LEU A 1 85 ? -20.544 -0.190 19.854 1.00 92.88 85 LEU A N 1
ATOM 639 C CA . LEU A 1 85 ? -19.230 -0.851 19.824 1.00 92.88 85 LEU A CA 1
ATOM 640 C C . LEU A 1 85 ? -19.030 -1.683 18.551 1.00 92.88 85 LEU A C 1
ATOM 642 O O . LEU A 1 85 ? -17.925 -1.727 18.011 1.00 92.88 85 LEU A O 1
ATOM 646 N N . ALA A 1 86 ? -20.086 -2.352 18.083 1.00 94.06 86 ALA A N 1
ATOM 647 C CA . ALA A 1 86 ? -20.052 -3.116 16.843 1.00 94.06 86 ALA A CA 1
ATOM 648 C C . ALA A 1 86 ? -19.882 -2.204 15.619 1.00 94.06 86 ALA A C 1
ATOM 650 O O . ALA A 1 86 ? -19.088 -2.534 14.741 1.00 94.06 86 ALA A O 1
ATOM 651 N N . GLY A 1 87 ? -20.558 -1.051 15.592 1.00 94.31 87 GLY A N 1
ATOM 652 C CA . GLY A 1 87 ? -20.417 -0.029 14.555 1.00 94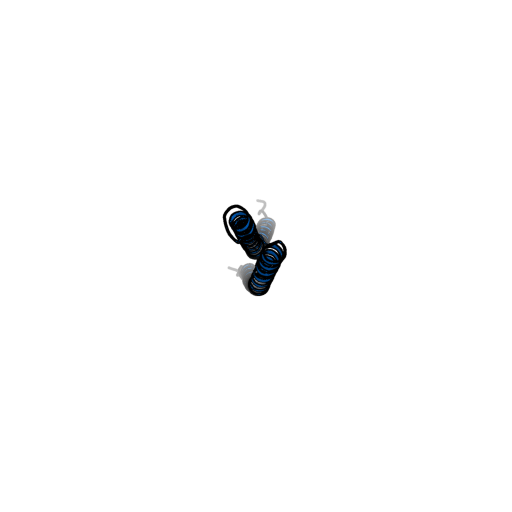.31 87 GLY A CA 1
ATOM 653 C C . GLY A 1 87 ? -18.993 0.515 14.480 1.00 94.31 87 GLY A C 1
ATOM 654 O O . GLY A 1 87 ? -18.383 0.463 13.420 1.00 94.31 87 GLY A O 1
ATOM 655 N N . LEU A 1 88 ? -18.412 0.896 15.623 1.00 92.62 88 LEU A N 1
ATOM 656 C CA . LEU A 1 88 ? -17.005 1.317 15.719 1.00 92.62 88 LEU A CA 1
ATOM 657 C C . LEU A 1 88 ? -16.034 0.257 15.187 1.00 92.62 88 LEU A C 1
ATOM 659 O O . LEU A 1 88 ? -15.075 0.567 14.483 1.00 92.62 88 LEU A O 1
ATOM 663 N N . ALA A 1 89 ? -16.271 -1.014 15.518 1.00 94.19 89 ALA A N 1
ATOM 664 C CA . ALA A 1 89 ? -15.448 -2.104 15.013 1.00 94.19 89 ALA A CA 1
ATOM 665 C C . ALA A 1 89 ? -15.636 -2.334 13.503 1.00 94.19 89 ALA A C 1
ATOM 667 O O . ALA A 1 89 ? -14.679 -2.716 12.831 1.00 94.19 89 ALA A O 1
ATOM 668 N N . ALA A 1 90 ? -16.844 -2.138 12.972 1.00 95.62 90 ALA A N 1
ATOM 669 C CA . ALA A 1 90 ? -17.134 -2.268 11.548 1.00 95.62 90 ALA A CA 1
ATOM 670 C C . ALA A 1 90 ? -16.490 -1.135 10.736 1.00 95.62 90 ALA A C 1
ATOM 672 O O . ALA A 1 90 ? -15.801 -1.415 9.758 1.00 95.62 90 ALA A O 1
ATOM 673 N N . GLU A 1 91 ? -16.627 0.109 11.190 1.00 93.88 91 GLU A N 1
ATOM 674 C CA . GLU A 1 91 ? -16.023 1.288 10.563 1.00 93.88 91 GLU A CA 1
ATOM 675 C C . GLU A 1 91 ? -14.497 1.156 10.494 1.00 93.88 91 GLU A C 1
ATOM 677 O O . GLU A 1 91 ? -13.906 1.275 9.423 1.00 93.88 91 GLU A O 1
ATOM 682 N N . ALA A 1 92 ? -13.858 0.751 11.595 1.00 92.50 92 ALA A N 1
ATOM 683 C CA . ALA A 1 92 ? -12.414 0.532 11.618 1.00 92.50 92 ALA A CA 1
ATOM 684 C C . ALA A 1 92 ? -11.950 -0.621 10.705 1.00 92.50 92 ALA A C 1
ATOM 686 O O . ALA A 1 92 ? -10.831 -0.601 10.190 1.00 92.50 92 ALA A O 1
ATOM 687 N N . ARG A 1 93 ? -12.784 -1.651 10.497 1.00 92.44 93 ARG A N 1
ATOM 688 C CA . ARG A 1 93 ? -12.483 -2.721 9.527 1.00 92.44 93 ARG A CA 1
ATOM 689 C C . ARG A 1 93 ? -12.563 -2.212 8.097 1.00 92.44 93 ARG A C 1
ATOM 691 O O . ARG A 1 93 ? -11.735 -2.619 7.287 1.00 92.44 93 ARG A O 1
ATOM 698 N N . GLN A 1 94 ? -13.540 -1.362 7.803 1.00 94.88 94 GLN A N 1
ATOM 699 C CA . GLN A 1 94 ? -13.705 -0.779 6.480 1.00 94.88 94 GLN A CA 1
ATOM 700 C C . GLN A 1 94 ? -12.551 0.169 6.155 1.00 94.88 94 GLN A C 1
ATOM 702 O O . GLN A 1 94 ? -11.895 -0.012 5.137 1.00 94.88 94 GLN A O 1
ATOM 707 N N . GLU A 1 95 ? -12.181 1.045 7.090 1.00 91.69 95 GLU A N 1
ATOM 708 C CA . GLU A 1 95 ? -11.005 1.910 6.948 1.00 91.69 95 GLU A CA 1
ATOM 709 C C . GLU A 1 95 ? -9.714 1.098 6.722 1.00 91.69 95 GLU A C 1
ATOM 711 O O . GLU A 1 95 ? -8.871 1.451 5.895 1.00 91.69 95 GLU A O 1
ATOM 716 N N . ALA A 1 96 ? -9.553 -0.034 7.418 1.00 90.62 96 ALA A N 1
ATOM 717 C CA . ALA A 1 96 ? -8.413 -0.924 7.209 1.00 90.62 96 ALA A CA 1
ATOM 718 C C . ALA A 1 96 ? -8.429 -1.611 5.830 1.00 90.62 96 ALA A C 1
ATOM 720 O O . ALA A 1 96 ? -7.361 -1.845 5.261 1.00 90.62 96 ALA A O 1
ATOM 721 N N . ALA A 1 97 ? -9.605 -1.952 5.297 1.00 92.69 97 ALA A N 1
ATOM 722 C CA . ALA A 1 97 ? -9.738 -2.499 3.949 1.00 92.69 97 ALA A CA 1
ATOM 723 C C . ALA A 1 97 ? -9.374 -1.443 2.896 1.00 92.69 97 ALA A C 1
ATOM 725 O O . ALA A 1 97 ? -8.483 -1.685 2.082 1.00 92.69 97 ALA A O 1
ATOM 726 N N . ASP A 1 98 ? -9.940 -0.242 3.007 1.00 94.44 98 ASP A N 1
ATOM 727 C CA . ASP A 1 98 ? -9.671 0.874 2.097 1.00 94.44 98 ASP A CA 1
ATOM 728 C C . ASP A 1 98 ? -8.179 1.248 2.090 1.00 94.44 98 ASP A C 1
ATOM 730 O O . ASP A 1 98 ? -7.575 1.477 1.038 1.00 94.44 98 ASP A O 1
ATOM 734 N N . ALA A 1 99 ? -7.536 1.248 3.263 1.00 90.00 99 ALA A N 1
ATOM 735 C CA . ALA A 1 99 ? -6.103 1.502 3.380 1.00 90.00 99 ALA A CA 1
ATOM 736 C C . ALA A 1 99 ? -5.254 0.444 2.653 1.00 90.00 99 ALA A C 1
ATOM 738 O O . ALA A 1 99 ? -4.256 0.787 2.010 1.00 90.00 99 ALA A O 1
ATOM 739 N N . ARG A 1 100 ? -5.644 -0.836 2.727 1.00 91.75 100 ARG A N 1
ATOM 740 C CA . ARG A 1 100 ? -4.955 -1.927 2.019 1.00 91.75 100 ARG A CA 1
ATOM 741 C C . ARG A 1 100 ? -5.121 -1.807 0.517 1.00 91.75 100 ARG A C 1
ATOM 743 O O . ARG A 1 100 ? -4.130 -1.957 -0.197 1.00 91.75 100 ARG A O 1
ATOM 750 N N . ASP A 1 101 ? -6.322 -1.503 0.047 1.00 94.50 101 ASP A N 1
ATOM 751 C CA . ASP A 1 101 ? -6.592 -1.323 -1.378 1.00 94.50 101 ASP A CA 1
ATOM 752 C C . ASP A 1 101 ? -5.781 -0.151 -1.930 1.00 94.50 101 ASP A C 1
ATOM 754 O O . ASP A 1 101 ? -5.098 -0.266 -2.949 1.00 94.50 101 ASP A O 1
ATOM 758 N N . LEU A 1 102 ? -5.731 0.957 -1.191 1.00 93.81 102 LEU A N 1
ATOM 759 C CA . LEU A 1 102 ? -4.929 2.115 -1.560 1.00 93.81 102 LEU A CA 1
ATOM 760 C C . LEU A 1 102 ? -3.427 1.787 -1.599 1.00 93.81 102 LEU A C 1
ATOM 762 O O . LEU A 1 102 ? -2.715 2.214 -2.514 1.00 93.81 102 LEU A O 1
ATOM 766 N N . ALA A 1 103 ? -2.927 1.000 -0.647 1.00 91.12 103 ALA A N 1
ATOM 767 C CA . ALA A 1 103 ? -1.545 0.531 -0.662 1.00 91.12 103 ALA A CA 1
ATOM 768 C C . ALA A 1 103 ? -1.241 -0.390 -1.851 1.00 91.12 103 ALA A C 1
ATOM 770 O O . ALA A 1 103 ? -0.176 -0.269 -2.463 1.00 91.12 103 ALA A O 1
ATOM 771 N N . GLN A 1 104 ? -2.171 -1.277 -2.213 1.00 92.81 104 GLN A N 1
ATOM 772 C CA . GLN A 1 104 ? -2.047 -2.121 -3.400 1.00 92.81 104 GLN A CA 1
ATOM 773 C C . GLN A 1 104 ? -2.017 -1.285 -4.678 1.00 92.81 104 GLN A C 1
ATOM 775 O O . GLN A 1 104 ? -1.155 -1.515 -5.523 1.00 92.81 104 GLN A O 1
ATOM 780 N N . LEU A 1 105 ? -2.877 -0.270 -4.791 1.00 95.06 105 LEU A N 1
ATOM 781 C CA . LEU A 1 105 ? -2.878 0.657 -5.923 1.00 95.06 105 LEU A CA 1
ATOM 782 C C . LEU A 1 105 ? -1.552 1.417 -6.038 1.00 95.06 105 LEU A C 1
ATOM 784 O O . LEU A 1 105 ? -1.008 1.537 -7.135 1.00 95.06 105 LEU A O 1
ATOM 788 N N . ARG A 1 106 ? -0.995 1.900 -4.919 1.00 92.25 106 ARG A N 1
ATOM 789 C CA . ARG A 1 106 ? 0.330 2.547 -4.904 1.00 92.25 106 ARG A CA 1
ATOM 790 C C . ARG A 1 106 ? 1.427 1.594 -5.374 1.00 92.25 106 ARG A C 1
ATOM 792 O O . ARG A 1 106 ? 2.213 1.961 -6.241 1.00 92.25 106 ARG A O 1
ATOM 799 N N . ALA A 1 107 ? 1.456 0.371 -4.845 1.00 91.81 107 ALA A N 1
ATOM 800 C CA . ALA A 1 107 ? 2.424 -0.640 -5.258 1.00 91.81 107 ALA A CA 1
ATOM 801 C C . ALA A 1 107 ? 2.277 -1.016 -6.744 1.00 91.81 107 ALA A C 1
ATOM 803 O O . ALA A 1 107 ? 3.280 -1.189 -7.432 1.00 91.81 107 ALA A O 1
ATOM 804 N N . GLY A 1 108 ? 1.040 -1.110 -7.241 1.00 91.56 108 GLY A N 1
ATOM 805 C CA . GLY A 1 108 ? 0.736 -1.347 -8.652 1.00 91.56 108 GLY A CA 1
ATOM 806 C C . GLY A 1 108 ? 1.297 -0.247 -9.548 1.00 91.56 108 GLY A C 1
ATOM 807 O O . GLY A 1 108 ? 2.057 -0.550 -10.461 1.00 91.56 108 GLY A O 1
ATOM 808 N N . ARG A 1 109 ? 1.043 1.028 -9.217 1.00 94.25 109 ARG A N 1
ATOM 809 C CA . ARG A 1 109 ? 1.574 2.174 -9.978 1.00 94.25 109 ARG A CA 1
ATOM 810 C C . ARG A 1 109 ? 3.097 2.155 -10.096 1.00 94.25 109 ARG A C 1
ATOM 812 O O . ARG A 1 109 ? 3.609 2.335 -11.190 1.00 94.25 109 ARG A O 1
ATOM 819 N N . VAL A 1 110 ? 3.817 1.862 -9.011 1.00 92.00 110 VAL A N 1
ATOM 820 C CA . VAL A 1 110 ? 5.292 1.764 -9.035 1.00 92.00 110 VAL A CA 1
ATOM 821 C C . VAL A 1 110 ? 5.768 0.696 -10.030 1.00 92.00 110 VAL A C 1
ATOM 823 O O . VAL A 1 110 ? 6.745 0.892 -10.757 1.00 92.00 110 VAL A O 1
ATOM 826 N N . LEU A 1 111 ? 5.075 -0.444 -10.087 1.00 90.44 111 LEU A N 1
ATOM 827 C CA . LEU A 1 111 ? 5.397 -1.518 -11.028 1.00 90.44 111 LEU A CA 1
ATOM 828 C C . LEU A 1 111 ? 5.030 -1.151 -12.471 1.00 90.44 111 LEU A C 1
ATOM 830 O O . LEU A 1 111 ? 5.807 -1.443 -13.384 1.00 90.44 111 LEU A O 1
ATOM 834 N N . ASP A 1 112 ? 3.887 -0.502 -12.672 1.00 92.56 112 ASP A N 1
ATOM 835 C CA . ASP A 1 112 ? 3.422 -0.055 -13.984 1.00 92.56 112 ASP A CA 1
ATOM 836 C C . ASP A 1 112 ? 4.348 1.017 -14.568 1.00 92.56 112 ASP A C 1
ATOM 838 O O . ASP A 1 112 ? 4.734 0.929 -15.736 1.00 92.56 112 ASP A O 1
ATOM 842 N N . ASP A 1 113 ? 4.796 1.967 -13.747 1.00 89.25 113 ASP A N 1
ATOM 843 C CA . ASP A 1 113 ? 5.761 2.998 -14.130 1.00 89.25 113 ASP A CA 1
ATOM 844 C C . ASP A 1 113 ? 7.097 2.370 -14.548 1.00 89.25 113 ASP A C 1
ATOM 846 O O . ASP A 1 113 ? 7.656 2.698 -15.603 1.00 89.25 113 ASP A O 1
ATOM 850 N N . ALA A 1 114 ? 7.590 1.394 -13.777 1.00 89.56 114 ALA A N 1
ATOM 851 C CA . ALA A 1 114 ? 8.795 0.649 -14.127 1.00 89.56 114 ALA A CA 1
ATOM 852 C C . ALA A 1 114 ? 8.632 -0.116 -15.456 1.00 89.56 114 ALA A C 1
ATOM 854 O O . ALA A 1 114 ? 9.531 -0.103 -16.308 1.00 89.56 114 ALA A O 1
ATOM 855 N N . ALA A 1 115 ? 7.474 -0.744 -15.680 1.00 88.50 115 ALA A N 1
ATOM 856 C CA . ALA A 1 115 ? 7.168 -1.456 -16.917 1.00 88.50 115 ALA A CA 1
ATOM 857 C C . ALA A 1 115 ? 7.055 -0.510 -18.126 1.00 88.50 115 ALA A C 1
ATOM 859 O O . ALA A 1 115 ? 7.582 -0.814 -19.206 1.00 88.50 115 ALA A O 1
ATOM 860 N N . TRP A 1 116 ? 6.419 0.650 -17.953 1.00 88.75 116 TRP A N 1
ATOM 861 C CA . TRP A 1 116 ? 6.287 1.675 -18.985 1.00 88.75 116 TRP A CA 1
ATOM 862 C C . TRP A 1 116 ? 7.650 2.236 -19.395 1.00 88.75 116 TRP A C 1
ATOM 864 O O . TRP A 1 116 ? 7.971 2.270 -20.588 1.00 88.75 116 TRP A O 1
ATOM 874 N N . LEU A 1 117 ? 8.500 2.582 -18.424 1.00 85.06 117 LEU A N 1
ATOM 875 C CA . LEU A 1 117 ? 9.864 3.051 -18.677 1.00 85.06 117 LEU A CA 1
ATOM 876 C C . LEU A 1 117 ? 10.693 2.000 -19.417 1.00 85.06 117 LEU A C 1
ATOM 878 O O . LEU A 1 117 ? 11.395 2.318 -20.380 1.00 85.06 117 LEU A O 1
ATOM 882 N N . ARG A 1 118 ? 10.573 0.726 -19.027 1.00 84.06 118 ARG A N 1
ATOM 883 C CA . ARG A 1 118 ? 11.241 -0.378 -19.724 1.00 84.06 118 ARG A CA 1
ATOM 884 C C . ARG A 1 118 ? 10.801 -0.461 -21.182 1.00 84.06 118 ARG A C 1
ATOM 886 O O . ARG A 1 118 ? 11.646 -0.577 -22.071 1.00 84.06 118 ARG A O 1
ATOM 893 N N . ARG A 1 119 ? 9.493 -0.373 -21.444 1.00 85.31 119 ARG A N 1
ATOM 894 C CA . ARG A 1 119 ? 8.946 -0.377 -22.807 1.00 85.31 119 ARG A CA 1
ATOM 895 C C . ARG A 1 119 ? 9.468 0.815 -23.610 1.00 85.31 119 ARG A C 1
ATOM 897 O O . ARG A 1 119 ?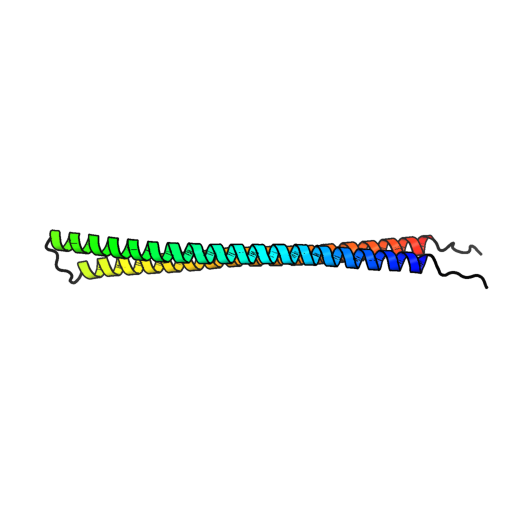 9.915 0.621 -24.738 1.00 85.31 119 ARG A O 1
ATOM 904 N N . ARG A 1 120 ? 9.487 2.016 -23.027 1.00 85.38 120 ARG A N 1
ATOM 905 C CA . ARG A 1 120 ? 10.014 3.229 -23.668 1.00 85.38 120 ARG A CA 1
ATOM 906 C C . ARG A 1 120 ? 11.490 3.088 -24.049 1.00 85.38 120 ARG A C 1
ATOM 908 O O . ARG A 1 120 ? 11.835 3.355 -25.197 1.00 85.38 120 ARG A O 1
ATOM 915 N N . ASN A 1 121 ? 12.331 2.578 -23.147 1.00 81.88 121 ASN A N 1
ATOM 916 C CA . ASN A 1 121 ? 13.756 2.349 -23.419 1.00 81.88 121 ASN A CA 1
ATOM 917 C C . ASN A 1 121 ? 13.976 1.358 -24.579 1.00 81.88 121 ASN A C 1
ATOM 919 O O . ASN A 1 121 ? 14.851 1.556 -25.427 1.00 81.88 121 ASN A O 1
ATOM 923 N N . LEU A 1 122 ? 13.163 0.297 -24.655 1.00 80.38 122 LEU A N 1
ATOM 924 C CA . LEU A 1 122 ? 13.214 -0.664 -25.763 1.00 80.38 122 LEU A CA 1
ATOM 925 C C . LEU A 1 122 ? 12.779 -0.029 -27.093 1.00 80.38 122 LEU A C 1
ATOM 927 O O . LEU A 1 122 ? 13.421 -0.261 -28.121 1.00 80.38 122 LEU A O 1
ATOM 931 N N . LEU A 1 123 ? 11.734 0.802 -27.076 1.00 83.38 123 LEU A N 1
ATOM 932 C CA . LEU A 1 123 ? 11.258 1.523 -28.259 1.00 83.38 123 LEU A CA 1
ATOM 933 C C . LEU A 1 123 ? 12.291 2.537 -28.765 1.00 83.38 123 LEU A C 1
ATOM 935 O O . LEU A 1 123 ? 12.556 2.587 -29.966 1.00 83.38 123 LEU A O 1
ATOM 939 N N . GLU A 1 124 ? 12.931 3.293 -27.878 1.00 77.81 124 GLU A N 1
ATOM 940 C CA . GLU A 1 124 ? 13.997 4.238 -28.231 1.00 77.81 124 GLU A CA 1
ATOM 941 C C . GLU A 1 124 ? 15.222 3.533 -28.835 1.00 77.81 124 GLU A C 1
ATOM 943 O O . GLU A 1 124 ? 15.784 3.961 -29.851 1.00 77.81 124 GLU A O 1
ATOM 948 N N . THR A 1 125 ? 15.575 2.371 -28.283 1.00 75.31 125 THR A N 1
ATOM 949 C CA . THR A 1 125 ? 16.613 1.508 -28.858 1.00 75.31 125 THR A CA 1
ATOM 950 C C . THR A 1 125 ? 16.215 1.027 -30.261 1.00 75.31 125 THR A C 1
ATOM 952 O O . THR A 1 125 ? 17.032 1.034 -31.178 1.00 75.31 125 THR A O 1
ATOM 955 N N . SER A 1 126 ? 14.949 0.656 -30.476 1.00 74.94 126 SER A N 1
ATOM 956 C CA . SER A 1 126 ? 14.469 0.212 -31.793 1.00 74.94 126 SER A CA 1
ATOM 957 C C . SER A 1 126 ? 14.401 1.338 -32.838 1.00 74.94 126 SER A C 1
ATOM 959 O O . SER A 1 126 ? 14.742 1.128 -34.003 1.00 74.94 126 SER A O 1
ATOM 961 N N . SER A 1 127 ? 14.009 2.553 -32.442 1.00 73.25 127 SER A N 1
ATOM 962 C CA . SER A 1 127 ? 13.869 3.692 -33.358 1.00 73.25 127 SER A CA 1
ATOM 963 C C . SER A 1 127 ? 15.222 4.274 -33.767 1.00 73.25 127 SER A C 1
ATOM 965 O O . SER A 1 127 ? 15.397 4.702 -34.909 1.00 73.25 127 SER A O 1
ATOM 967 N N . SER A 1 128 ? 16.204 4.269 -32.862 1.00 69.69 128 SER A N 1
ATOM 968 C CA . SER A 1 128 ? 17.587 4.650 -33.175 1.00 69.69 128 SER A CA 1
ATOM 969 C C . SER A 1 128 ? 18.238 3.675 -34.160 1.00 69.69 128 SER A C 1
ATOM 971 O O . SER A 1 128 ? 18.869 4.115 -35.119 1.00 69.69 128 SER A O 1
ATOM 973 N N . LEU A 1 129 ? 17.993 2.371 -34.002 1.00 69.81 129 LEU A N 1
ATOM 974 C CA . LEU A 1 129 ? 18.404 1.340 -34.959 1.00 69.81 129 LEU A CA 1
ATOM 975 C C . LEU A 1 129 ? 17.815 1.562 -36.352 1.00 69.81 129 LEU A C 1
ATOM 977 O O . LEU A 1 129 ? 18.542 1.560 -37.345 1.00 69.81 129 LEU A O 1
ATOM 981 N N . ARG A 1 130 ? 16.498 1.783 -36.424 1.00 69.31 130 ARG A N 1
ATOM 982 C CA . ARG A 1 130 ? 15.794 1.972 -37.695 1.00 69.31 130 ARG A CA 1
ATOM 983 C C . ARG A 1 130 ? 16.299 3.221 -38.433 1.00 69.31 130 ARG A C 1
ATOM 985 O O . ARG A 1 130 ? 16.578 3.141 -39.624 1.00 69.31 130 ARG A O 1
ATOM 992 N N . ARG A 1 131 ? 16.504 4.343 -37.730 1.00 70.06 131 ARG A N 1
ATOM 993 C CA . ARG A 1 131 ? 17.076 5.578 -38.309 1.00 70.06 131 ARG A CA 1
ATOM 994 C C . ARG A 1 131 ? 18.510 5.395 -38.812 1.00 70.06 131 ARG A C 1
ATOM 996 O O . ARG A 1 131 ? 18.825 5.862 -39.901 1.00 70.06 131 ARG A O 1
ATOM 1003 N N . GLY A 1 132 ? 19.357 4.685 -38.063 1.00 64.94 132 GLY A N 1
ATOM 1004 C CA . GLY A 1 132 ? 20.725 4.376 -38.496 1.00 64.94 132 GLY A CA 1
ATOM 1005 C C . GLY A 1 132 ? 20.768 3.516 -39.763 1.00 64.94 132 GLY A C 1
ATOM 1006 O O . GLY A 1 132 ? 21.564 3.784 -40.660 1.00 64.94 132 GLY A O 1
ATOM 1007 N N . ALA A 1 133 ? 19.870 2.532 -39.874 1.00 66.88 133 ALA A N 1
ATOM 1008 C CA . ALA A 1 133 ? 19.749 1.695 -41.066 1.00 66.88 133 ALA A CA 1
ATOM 1009 C C . ALA A 1 133 ? 19.285 2.493 -42.300 1.00 66.88 133 ALA A C 1
ATOM 1011 O O . ALA A 1 133 ? 19.859 2.335 -43.376 1.00 66.88 133 ALA A O 1
ATOM 1012 N N . PHE A 1 134 ? 18.304 3.391 -42.146 1.00 69.25 134 PHE A N 1
ATOM 1013 C CA . PHE A 1 134 ? 17.846 4.258 -43.239 1.00 69.25 134 PHE A CA 1
ATOM 1014 C C . PHE A 1 134 ? 18.923 5.246 -43.706 1.00 69.25 134 PHE A C 1
ATOM 1016 O O . PHE A 1 134 ? 19.135 5.378 -44.908 1.00 69.25 134 PHE A O 1
ATOM 1023 N N . ALA A 1 135 ? 19.658 5.875 -42.783 1.00 67.25 135 ALA A N 1
ATOM 1024 C CA . ALA A 1 135 ? 20.744 6.793 -43.133 1.00 67.25 135 ALA A CA 1
ATOM 1025 C C . ALA A 1 135 ? 21.875 6.097 -43.915 1.00 67.25 135 ALA A C 1
ATOM 1027 O O . ALA A 1 135 ? 22.495 6.696 -44.794 1.00 67.25 135 ALA A O 1
ATOM 1028 N N . LEU A 1 136 ? 22.141 4.819 -43.627 1.00 63.94 136 LEU A N 1
ATOM 1029 C CA . LEU A 1 136 ? 23.079 4.017 -44.411 1.00 63.94 136 LEU A CA 1
ATOM 1030 C C . LEU A 1 136 ? 22.541 3.665 -45.799 1.00 63.94 136 LEU A C 1
ATOM 1032 O O . LEU A 1 136 ? 23.299 3.737 -46.765 1.00 63.94 136 LEU A O 1
ATOM 1036 N N . ALA A 1 137 ? 21.256 3.319 -45.909 1.00 68.94 137 ALA A N 1
ATOM 1037 C CA . ALA A 1 137 ? 20.621 3.036 -47.193 1.00 68.94 137 ALA A CA 1
ATOM 1038 C C . ALA A 1 137 ? 20.633 4.271 -48.111 1.00 68.94 137 ALA A C 1
ATOM 1040 O O . ALA A 1 137 ? 21.059 4.172 -49.259 1.00 68.94 137 ALA A O 1
ATOM 1041 N N . GLU A 1 138 ? 20.286 5.456 -47.595 1.00 66.69 138 GLU A N 1
ATOM 1042 C CA . GLU A 1 138 ? 20.379 6.718 -48.346 1.00 66.69 138 GLU A CA 1
ATOM 1043 C C . GLU A 1 138 ? 21.810 7.024 -48.807 1.00 66.69 138 GLU A C 1
ATOM 1045 O O . GLU A 1 138 ? 22.026 7.458 -49.941 1.00 66.69 138 GLU A O 1
ATOM 1050 N N . ARG A 1 139 ? 22.809 6.782 -47.950 1.00 60.09 139 ARG A N 1
ATOM 1051 C CA . ARG A 1 139 ? 24.218 7.031 -48.285 1.00 60.09 139 ARG A CA 1
ATOM 1052 C C . ARG A 1 139 ? 24.770 6.029 -49.301 1.00 60.09 139 ARG A C 1
ATOM 1054 O O . ARG A 1 139 ? 25.666 6.387 -50.061 1.00 60.09 139 ARG A O 1
ATOM 1061 N N . GLY A 1 140 ? 24.242 4.804 -49.319 1.00 59.44 140 GLY A N 1
ATOM 1062 C CA . GLY A 1 140 ? 24.534 3.796 -50.338 1.00 59.44 140 GLY A CA 1
ATOM 1063 C C . GLY A 1 140 ? 23.932 4.153 -51.697 1.00 59.44 140 GLY A C 1
ATOM 1064 O O . GLY A 1 140 ? 24.621 4.056 -52.706 1.00 59.44 140 GLY A O 1
ATOM 1065 N N . ILE A 1 141 ? 22.692 4.651 -51.716 1.00 59.62 141 ILE A N 1
ATOM 1066 C CA . ILE A 1 141 ? 21.989 5.039 -52.950 1.00 59.62 141 ILE A CA 1
ATOM 1067 C C . ILE A 1 141 ? 22.599 6.307 -53.572 1.00 59.62 141 ILE A C 1
ATOM 1069 O O . ILE A 1 141 ? 22.830 6.339 -54.775 1.00 59.62 141 ILE A O 1
ATOM 1073 N N . ARG A 1 142 ? 22.965 7.324 -52.774 1.00 56.75 142 ARG A N 1
ATOM 1074 C CA . ARG A 1 142 ? 23.624 8.552 -53.282 1.00 56.75 142 ARG A CA 1
ATOM 1075 C C . ARG A 1 142 ? 25.049 8.344 -53.815 1.00 56.75 142 ARG A C 1
ATOM 1077 O O . ARG A 1 142 ? 25.622 9.274 -54.370 1.00 56.75 142 ARG A O 1
ATOM 1084 N N . ARG A 1 143 ? 25.647 7.165 -53.617 1.00 52.31 143 ARG A N 1
ATOM 1085 C CA . ARG A 1 143 ? 26.998 6.827 -54.096 1.00 52.31 143 ARG A CA 1
ATOM 1086 C C . ARG A 1 143 ? 27.013 5.980 -55.365 1.00 52.31 143 ARG A C 1
ATOM 1088 O O . ARG A 1 143 ? 28.098 5.589 -55.782 1.00 52.31 143 ARG A O 1
ATOM 1095 N N . ILE A 1 144 ? 25.861 5.702 -55.969 1.00 50.22 144 ILE A N 1
ATOM 1096 C CA . ILE A 1 144 ? 25.801 5.089 -57.295 1.00 50.22 144 ILE A CA 1
ATOM 1097 C C . ILE A 1 144 ? 25.969 6.238 -58.300 1.00 50.22 144 ILE A C 1
ATOM 1099 O O . ILE A 1 144 ? 25.021 7.008 -58.461 1.00 50.22 144 ILE A O 1
ATOM 1103 N N . PRO A 1 145 ? 27.143 6.431 -58.939 1.00 47.41 145 PRO A N 1
ATOM 1104 C CA . PRO A 1 145 ? 27.196 7.286 -60.110 1.00 47.41 145 PRO A CA 1
ATOM 1105 C C . PRO A 1 145 ? 26.267 6.639 -61.133 1.00 47.41 145 PRO A C 1
ATOM 1107 O O . PRO A 1 145 ? 26.482 5.497 -61.542 1.00 47.41 145 PRO A O 1
ATOM 1110 N N . LEU A 1 146 ? 25.188 7.335 -61.480 1.00 52.81 146 LEU A N 1
ATOM 1111 C CA . LEU A 1 146 ? 24.458 7.021 -62.695 1.00 52.81 146 LEU A CA 1
ATOM 1112 C C . LEU A 1 146 ? 25.501 7.134 -63.807 1.00 52.81 146 LEU A C 1
ATOM 1114 O O . LEU A 1 146 ? 26.048 8.210 -64.031 1.00 52.81 146 LEU A O 1
ATOM 1118 N N . LEU A 1 147 ? 25.867 5.994 -64.393 1.00 50.47 147 LEU A N 1
ATOM 1119 C CA . LEU A 1 147 ? 26.618 5.955 -65.636 1.00 50.47 147 LEU A CA 1
ATOM 1120 C C . LEU A 1 147 ? 25.725 6.654 -66.662 1.00 50.47 147 LEU A C 1
ATOM 1122 O O . LEU A 1 147 ? 24.760 6.065 -67.148 1.00 50.47 147 LEU A O 1
ATOM 1126 N N . GLU A 1 148 ? 25.988 7.943 -66.879 1.00 43.28 148 GLU A N 1
ATOM 1127 C CA . GLU A 1 148 ? 25.529 8.654 -68.063 1.00 43.28 148 GLU A CA 1
ATOM 1128 C C . GLU A 1 148 ? 26.077 7.892 -69.276 1.00 43.28 148 GLU A C 1
ATOM 1130 O O . GLU A 1 148 ? 27.275 7.597 -69.343 1.00 43.28 148 GLU A O 1
ATOM 1135 N N . PHE A 1 149 ? 25.155 7.472 -70.145 1.00 43.16 149 PHE A N 1
ATOM 1136 C CA . PHE A 1 149 ? 25.432 6.888 -71.455 1.00 43.16 149 PHE A CA 1
ATOM 1137 C C . PHE A 1 149 ? 25.947 7.954 -72.422 1.00 43.16 149 PHE A C 1
ATOM 1139 O O . PHE A 1 149 ? 25.465 9.105 -72.324 1.00 43.16 149 PHE A O 1
#

Sequence (149 aa):
MGGFLPVAALGAAQLGLQVRERKRLAKASGAARDAQARHEVALIRETERVRDRERQQRLAQALARQRARFAAAGVALDGSARSVLAGLAAEARQEAADARDLAQLRAGRVLDDAAWLRRRNLLETSSSLRRGAFALAERGIRRIPLLEF

Radius of gyration: 33.09 Å; chains: 1; bounding box: 68×17×106 Å